Protein AF-A0A453GSW5-F1 (afdb_monomer)

pLDDT: mean 70.45, std 17.15, range [39.19, 93.19]

Sequence (93 aa):
QSQLLRLPAPAMSWWWAGAVSAARRRQDDSAAAAKPAFQSVALVVGSTGIVGTSLLDILPRNDTPGGPWKVYAVSRRAPLPWTPPPTPAVTHL

Radius of gyration: 20.3 Å; Cα contacts (8 Å, |Δi|>4): 94; chains: 1; bounding box: 42×65×43 Å

Solvent-accessible surface area (backbone atoms only — not comparable to full-atom values): 6212 Å²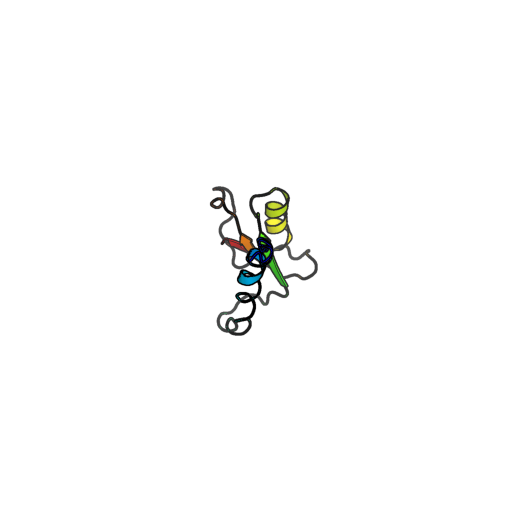 total; per-residue (Å²): 141,84,81,84,84,75,77,84,83,67,86,77,56,60,77,58,65,69,65,68,76,70,77,80,73,84,90,82,86,77,90,83,63,101,62,81,84,54,70,33,76,47,78,37,77,44,29,82,38,80,66,28,43,52,48,66,63,46,48,67,33,83,86,33,88,68,46,47,32,35,37,38,34,31,47,98,59,78,83,58,96,82,60,77,79,78,47,101,43,37,46,80,100

Organism: Aegilops tauschii subsp. strangulata (NCBI:txid200361)

Secondary structure (DSSP, 8-state):
----------TTSHHHHTTSSSSSS-SSS--SS-----SEEEEEETTTSHHHHHHHHHTTSTTSTTPSEEEEEE-SSPPPTTSPPPPTTEEE-

Mean predicted aligned error: 15.96 Å

Structure (mmCIF, N/CA/C/O backbone):
data_AF-A0A453GSW5-F1
#
_entry.id   AF-A0A453GSW5-F1
#
loop_
_atom_site.group_PDB
_atom_site.id
_atom_site.type_symbol
_atom_site.label_atom_id
_atom_site.label_alt_id
_atom_site.label_comp_id
_atom_site.label_asym_id
_atom_site.label_entity_id
_atom_site.label_seq_id
_atom_site.pdbx_PDB_ins_code
_atom_site.Cartn_x
_atom_site.Cartn_y
_atom_site.Cartn_z
_atom_site.occupancy
_atom_site.B_iso_or_equiv
_atom_site.auth_seq_id
_atom_site.auth_comp_id
_atom_site.auth_asym_id
_atom_site.auth_atom_id
_atom_site.pdbx_PDB_model_num
ATOM 1 N N . GLN A 1 1 ? 27.874 -52.105 -18.011 1.00 49.31 1 GLN A N 1
ATOM 2 C CA . GLN A 1 1 ? 28.019 -50.641 -17.871 1.00 49.31 1 GLN A CA 1
ATOM 3 C C . GLN A 1 1 ? 26.936 -49.987 -18.710 1.00 49.31 1 GLN A C 1
ATOM 5 O O . GLN A 1 1 ? 26.916 -50.267 -19.899 1.00 49.31 1 GLN A O 1
ATOM 10 N N . SER A 1 2 ? 26.017 -49.236 -18.091 1.00 39.19 2 SER A N 1
ATOM 11 C CA . SER A 1 2 ? 25.211 -48.135 -18.670 1.00 39.19 2 SER A CA 1
ATOM 12 C C . SER A 1 2 ? 24.003 -47.888 -17.762 1.00 39.19 2 SER A C 1
ATOM 14 O O . SER A 1 2 ? 22.918 -48.418 -17.982 1.00 39.19 2 SER A O 1
ATOM 16 N N . GLN A 1 3 ? 24.216 -47.133 -16.682 1.00 43.28 3 GLN A N 1
ATOM 17 C CA . GLN A 1 3 ? 23.123 -46.535 -15.921 1.00 43.28 3 GLN A CA 1
ATOM 18 C C . GLN A 1 3 ? 22.634 -45.297 -16.675 1.00 43.28 3 GLN A C 1
ATOM 20 O O . GLN A 1 3 ? 23.430 -44.451 -17.077 1.00 43.28 3 GLN A O 1
ATOM 25 N N . LEU A 1 4 ? 21.315 -45.220 -16.851 1.00 41.62 4 LEU A N 1
ATOM 26 C CA . LEU A 1 4 ? 20.591 -44.036 -17.289 1.00 41.62 4 LEU A CA 1
ATOM 27 C C . LEU A 1 4 ? 21.023 -42.806 -16.473 1.00 41.62 4 LEU A C 1
ATOM 29 O O . LEU A 1 4 ? 20.730 -42.714 -15.280 1.00 41.62 4 LEU A O 1
ATOM 33 N N . LEU A 1 5 ? 21.624 -41.820 -17.135 1.00 40.00 5 LEU A N 1
ATOM 34 C CA . LEU A 1 5 ? 21.735 -40.456 -16.622 1.00 40.00 5 LEU A CA 1
ATOM 35 C C . LEU A 1 5 ? 20.369 -39.770 -16.751 1.00 40.00 5 LEU A C 1
ATOM 37 O O . LEU A 1 5 ? 20.070 -39.070 -17.715 1.00 40.00 5 LEU A O 1
ATOM 41 N N . ARG A 1 6 ? 19.514 -40.012 -15.757 1.00 46.06 6 ARG A N 1
ATOM 42 C CA . ARG A 1 6 ? 18.305 -39.229 -15.494 1.00 46.06 6 ARG A CA 1
ATOM 43 C C . ARG A 1 6 ? 18.767 -37.899 -14.886 1.0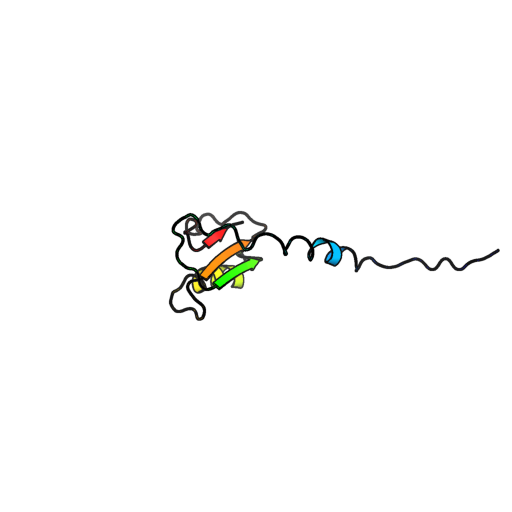0 46.06 6 ARG A C 1
ATOM 45 O O . ARG A 1 6 ? 19.097 -37.843 -13.706 1.00 46.06 6 ARG A O 1
ATOM 52 N N . LEU A 1 7 ? 18.867 -36.852 -15.705 1.00 44.38 7 LEU A N 1
ATOM 53 C CA . LEU A 1 7 ? 19.190 -35.501 -15.238 1.00 44.38 7 LEU A CA 1
ATOM 54 C C . LEU A 1 7 ? 18.118 -35.041 -14.229 1.00 44.38 7 LEU A C 1
ATOM 56 O O . LEU A 1 7 ? 16.930 -35.079 -14.563 1.00 44.38 7 LEU A O 1
ATOM 60 N N . PRO A 1 8 ? 18.484 -34.621 -13.004 1.00 50.91 8 PRO A N 1
ATOM 61 C CA . PRO A 1 8 ? 17.515 -34.109 -12.050 1.00 50.91 8 PRO A CA 1
ATOM 62 C C . PRO A 1 8 ? 17.125 -32.680 -12.441 1.00 50.91 8 PRO A C 1
ATOM 64 O O . PRO A 1 8 ? 17.903 -31.743 -12.284 1.00 50.91 8 PRO A O 1
ATOM 67 N N . ALA A 1 9 ? 15.896 -32.499 -12.917 1.00 61.97 9 ALA A N 1
ATOM 68 C CA . ALA A 1 9 ? 15.228 -31.206 -12.833 1.00 61.97 9 ALA A CA 1
ATOM 69 C C . ALA A 1 9 ? 14.744 -31.009 -11.387 1.00 61.97 9 ALA A C 1
ATOM 71 O O . ALA A 1 9 ? 13.919 -31.79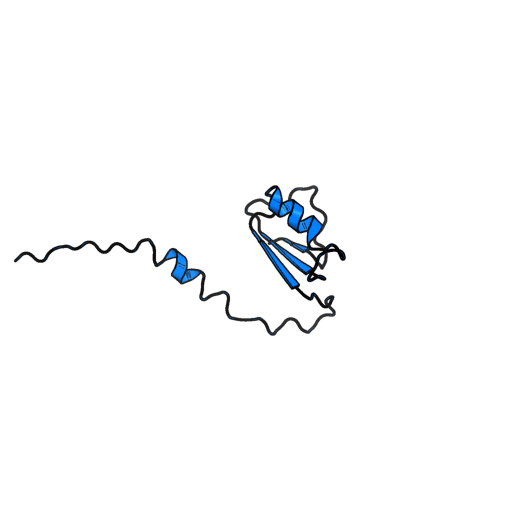5 -10.917 1.00 61.97 9 ALA A O 1
ATOM 72 N N . PRO A 1 10 ? 15.244 -29.987 -10.668 1.00 57.47 10 PRO A N 1
ATOM 73 C CA . PRO A 1 10 ? 14.322 -29.193 -9.862 1.00 57.47 10 PRO A CA 1
ATOM 74 C C . PRO A 1 10 ? 14.771 -27.723 -9.769 1.00 57.47 10 PRO A C 1
ATOM 76 O O . PRO A 1 10 ? 15.233 -27.263 -8.730 1.00 57.47 10 PRO A O 1
ATOM 79 N N . ALA A 1 11 ? 14.581 -26.939 -10.831 1.00 58.56 11 ALA A N 1
ATOM 80 C CA . ALA A 1 11 ? 14.729 -25.478 -10.743 1.00 58.56 11 ALA A CA 1
ATOM 81 C C . ALA A 1 11 ? 13.563 -24.804 -9.975 1.00 58.56 11 ALA A C 1
ATOM 83 O O . ALA A 1 11 ? 13.617 -23.615 -9.680 1.00 58.56 11 ALA A O 1
ATOM 84 N N . MET A 1 12 ? 12.512 -25.561 -9.624 1.00 59.16 12 MET A N 1
ATOM 85 C CA . MET A 1 12 ? 11.262 -25.041 -9.050 1.00 59.16 12 MET A CA 1
ATOM 86 C C . MET A 1 12 ? 11.066 -25.306 -7.547 1.00 59.16 12 MET A C 1
ATOM 88 O O . MET A 1 12 ? 10.051 -24.887 -7.002 1.00 59.16 12 MET A O 1
ATOM 92 N N . SER A 1 13 ? 11.981 -25.963 -6.832 1.00 61.28 13 SER A N 1
ATOM 93 C CA . SER A 1 13 ? 11.848 -26.122 -5.368 1.00 61.28 13 SER A CA 1
ATOM 94 C C . SER A 1 13 ? 12.645 -25.074 -4.586 1.00 61.28 13 SER A C 1
ATOM 96 O O . SER A 1 13 ? 12.252 -24.699 -3.484 1.00 61.28 13 SER A O 1
ATOM 98 N N . TRP A 1 14 ? 13.725 -24.538 -5.165 1.00 61.25 14 TRP A N 1
ATOM 99 C CA . TRP A 1 14 ? 14.641 -23.648 -4.446 1.00 61.25 14 TRP A CA 1
ATOM 100 C C . TRP A 1 14 ? 14.112 -22.212 -4.279 1.00 61.25 14 TRP A C 1
ATOM 102 O O . TRP A 1 14 ? 14.305 -21.610 -3.227 1.00 61.25 14 TRP A O 1
ATOM 112 N N . TRP A 1 15 ? 13.345 -21.694 -5.246 1.00 62.91 15 TRP A N 1
ATOM 113 C CA . TRP A 1 15 ? 12.691 -20.377 -5.140 1.00 62.91 15 TRP A CA 1
ATOM 114 C C . TRP A 1 15 ? 11.596 -20.286 -4.058 1.00 62.91 15 TRP A C 1
ATOM 116 O O . TRP A 1 15 ? 11.389 -19.208 -3.509 1.00 62.91 15 TRP A O 1
ATOM 126 N N . TRP A 1 16 ? 10.949 -21.398 -3.678 1.00 56.41 16 TRP A N 1
ATOM 127 C CA . TRP A 1 16 ? 9.995 -21.427 -2.554 1.00 56.41 16 TRP A CA 1
ATOM 128 C C . TRP A 1 16 ? 10.655 -21.782 -1.214 1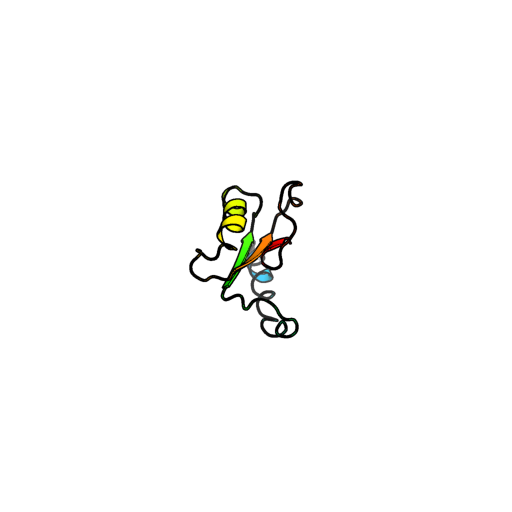.00 56.41 16 TRP A C 1
ATOM 130 O O . TRP A 1 16 ? 10.119 -21.445 -0.159 1.00 56.41 16 TRP A O 1
ATOM 140 N N . ALA A 1 17 ? 11.831 -22.420 -1.231 1.00 58.28 17 ALA A N 1
ATOM 141 C CA . ALA A 1 17 ? 12.507 -22.895 -0.022 1.00 58.28 17 ALA A CA 1
ATOM 142 C C . ALA A 1 17 ? 13.104 -21.768 0.849 1.00 58.28 17 ALA A C 1
ATOM 144 O O . ALA A 1 17 ? 13.281 -21.964 2.049 1.00 58.28 17 ALA A O 1
ATOM 145 N N . GLY A 1 18 ? 13.378 -20.587 0.278 1.00 59.19 18 GLY A N 1
ATOM 146 C CA . GLY A 1 18 ? 13.905 -19.427 1.016 1.00 59.19 18 GLY A CA 1
ATOM 147 C C . GLY A 1 18 ? 12.848 -18.457 1.562 1.00 59.19 18 GLY A C 1
ATOM 148 O O . GLY A 1 18 ? 13.136 -17.692 2.478 1.00 59.19 18 GLY A O 1
ATOM 149 N N . ALA A 1 19 ? 11.622 -18.478 1.029 1.00 57.19 19 ALA A N 1
ATOM 150 C CA . ALA A 1 19 ? 10.598 -17.482 1.365 1.00 57.19 19 ALA A CA 1
ATOM 151 C C . ALA A 1 19 ? 9.742 -17.861 2.590 1.00 57.19 19 ALA A C 1
ATOM 153 O O . ALA A 1 19 ? 9.183 -16.985 3.247 1.00 57.19 19 ALA A O 1
ATOM 154 N N . VAL A 1 20 ? 9.640 -19.154 2.926 1.00 57.22 20 VAL A N 1
ATOM 155 C CA . VAL A 1 20 ? 8.684 -19.645 3.940 1.00 57.22 20 VAL A CA 1
ATOM 156 C C . VAL A 1 20 ? 9.260 -19.659 5.367 1.00 57.22 20 VAL A C 1
ATOM 158 O O . VAL A 1 20 ? 8.510 -19.581 6.338 1.00 57.22 20 VAL A O 1
ATOM 161 N N . SER A 1 21 ? 10.582 -19.695 5.543 1.00 51.66 21 SER A N 1
ATOM 162 C CA . SER A 1 21 ? 11.221 -19.869 6.861 1.00 51.66 21 SER A CA 1
ATOM 163 C C . SER A 1 21 ? 11.680 -18.572 7.551 1.00 51.66 21 SER A C 1
ATOM 165 O O . SER A 1 21 ? 12.017 -18.617 8.733 1.00 51.66 21 SER A O 1
ATOM 167 N N . ALA A 1 22 ? 11.619 -17.411 6.885 1.00 49.94 22 ALA A N 1
ATOM 168 C CA . ALA A 1 22 ? 11.947 -16.111 7.493 1.00 49.94 22 ALA A CA 1
ATOM 169 C C . ALA A 1 22 ? 10.724 -15.358 8.060 1.00 49.94 22 ALA A C 1
ATOM 171 O O . ALA A 1 22 ? 10.877 -14.487 8.913 1.00 49.94 22 ALA A O 1
ATOM 172 N N . ALA A 1 23 ? 9.503 -15.714 7.645 1.00 48.88 23 ALA A N 1
ATOM 173 C CA . ALA A 1 23 ? 8.281 -15.001 8.029 1.00 48.88 23 ALA A CA 1
ATOM 174 C C . ALA A 1 23 ? 7.679 -15.434 9.386 1.00 48.88 23 ALA A C 1
ATOM 176 O O . ALA A 1 23 ? 6.672 -14.874 9.811 1.00 48.88 23 ALA A O 1
ATOM 177 N N . ARG A 1 24 ? 8.261 -16.428 10.084 1.00 53.62 24 ARG A N 1
ATOM 178 C CA . ARG A 1 24 ? 7.659 -17.045 11.290 1.00 53.62 24 ARG A CA 1
ATOM 179 C C . ARG A 1 24 ? 8.428 -16.818 12.596 1.00 53.62 24 ARG A C 1
ATOM 181 O O . ARG A 1 24 ? 8.461 -17.697 13.458 1.00 53.62 24 ARG A O 1
ATOM 188 N N . ARG A 1 25 ? 9.056 -15.659 12.788 1.00 53.53 25 ARG A N 1
ATOM 189 C CA . ARG A 1 25 ? 9.558 -15.253 14.112 1.00 53.53 25 ARG A CA 1
ATOM 190 C C . ARG A 1 25 ? 9.411 -13.740 14.273 1.00 53.53 25 ARG A C 1
ATOM 192 O O . ARG A 1 25 ? 9.882 -13.001 13.422 1.00 53.53 25 ARG A O 1
ATOM 199 N N . ARG A 1 26 ? 8.878 -13.333 15.433 1.00 52.50 26 ARG A N 1
ATOM 200 C CA . ARG A 1 26 ? 8.737 -11.961 15.973 1.00 52.50 26 ARG A CA 1
ATOM 201 C C . ARG A 1 26 ? 7.402 -11.268 15.674 1.00 52.50 26 ARG A C 1
ATOM 203 O O . ARG A 1 26 ? 7.362 -10.216 15.052 1.00 52.50 26 ARG A O 1
ATOM 210 N N . GLN A 1 27 ? 6.323 -11.842 16.204 1.00 48.53 27 GLN A N 1
ATOM 211 C CA . GLN A 1 27 ? 5.038 -11.148 16.352 1.00 48.53 27 GLN A CA 1
ATOM 212 C C . GLN A 1 27 ? 4.838 -10.522 17.753 1.00 48.53 27 GLN A C 1
ATOM 214 O O . GLN A 1 27 ? 3.882 -9.781 17.926 1.00 48.53 27 GLN A O 1
ATOM 219 N N . ASP A 1 28 ? 5.762 -10.714 18.710 1.00 44.47 28 ASP A N 1
ATOM 220 C CA . ASP A 1 28 ? 5.502 -10.421 20.138 1.00 44.47 28 ASP A CA 1
ATOM 221 C C . ASP A 1 28 ? 6.317 -9.287 20.805 1.00 44.47 28 ASP A C 1
ATOM 223 O O . ASP A 1 28 ? 6.196 -9.107 22.007 1.00 44.47 28 ASP A O 1
ATOM 227 N N . ASP A 1 29 ? 7.101 -8.467 20.089 1.00 47.81 29 ASP A N 1
ATOM 228 C CA . ASP A 1 29 ? 7.968 -7.442 20.734 1.00 47.81 29 ASP A CA 1
ATOM 229 C C . ASP A 1 29 ? 7.718 -5.989 20.269 1.00 47.81 29 ASP A C 1
ATOM 231 O O . ASP A 1 29 ? 8.636 -5.186 20.108 1.00 47.81 29 ASP A O 1
ATOM 235 N N . SER A 1 30 ? 6.465 -5.590 20.029 1.00 44.16 30 SER A N 1
ATOM 236 C CA . SER A 1 30 ? 6.147 -4.178 19.716 1.00 44.16 30 SER A CA 1
ATOM 237 C C . SER A 1 30 ? 5.086 -3.541 20.614 1.00 44.16 30 SER A C 1
ATOM 239 O O . SER A 1 30 ? 4.419 -2.596 20.197 1.00 44.16 30 SER A O 1
ATOM 241 N N . ALA A 1 31 ? 4.994 -4.007 21.862 1.00 45.00 31 ALA A N 1
ATOM 242 C CA . ALA A 1 31 ? 4.096 -3.500 22.903 1.00 45.00 31 ALA A CA 1
ATOM 243 C C . ALA A 1 31 ? 4.721 -2.431 23.836 1.00 45.00 31 ALA A C 1
ATOM 245 O O . ALA A 1 31 ? 4.281 -2.284 24.970 1.00 45.00 31 ALA A O 1
ATOM 246 N N . ALA A 1 32 ? 5.740 -1.673 23.404 1.00 40.47 32 ALA A N 1
ATOM 247 C CA . ALA A 1 32 ? 6.420 -0.699 24.278 1.00 40.47 32 ALA A CA 1
ATOM 248 C C . ALA A 1 32 ? 6.791 0.629 23.590 1.0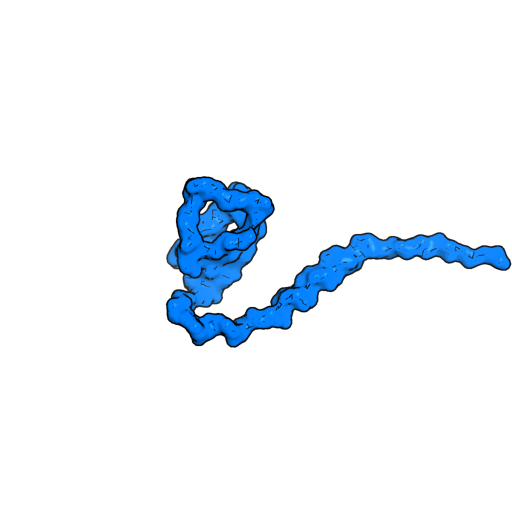0 40.47 32 ALA A C 1
ATOM 250 O O . ALA A 1 32 ? 7.922 1.093 23.643 1.00 40.47 32 ALA A O 1
ATOM 251 N N . ALA A 1 33 ? 5.829 1.240 22.911 1.00 43.53 33 ALA A N 1
ATOM 252 C CA . ALA A 1 33 ? 5.754 2.684 22.683 1.00 43.53 33 ALA A CA 1
ATOM 253 C C . ALA A 1 33 ? 4.321 2.936 22.226 1.00 43.53 33 ALA A C 1
ATOM 255 O O . ALA A 1 33 ? 3.847 2.159 21.402 1.00 43.53 33 ALA A O 1
ATOM 256 N N . ALA A 1 34 ? 3.636 3.939 22.777 1.00 49.78 34 ALA A N 1
ATOM 257 C CA . ALA A 1 34 ? 2.232 4.274 22.525 1.00 49.78 34 ALA A CA 1
ATOM 258 C C . ALA A 1 34 ? 1.905 4.415 21.021 1.00 49.78 34 ALA A C 1
ATOM 260 O O . ALA A 1 34 ? 1.845 5.510 20.468 1.00 49.78 34 ALA A O 1
ATOM 261 N N . LYS A 1 35 ? 1.742 3.282 20.339 1.00 55.06 35 LYS A N 1
ATOM 262 C CA . LYS A 1 35 ? 1.352 3.180 18.940 1.00 55.06 35 LYS A CA 1
ATOM 263 C C . LYS A 1 35 ? -0.173 3.207 18.913 1.00 55.06 35 LYS A C 1
ATOM 265 O O . LYS A 1 35 ? -0.785 2.576 19.777 1.00 55.06 35 LYS A O 1
ATOM 270 N N . PRO A 1 36 ? -0.792 3.893 17.939 1.00 59.72 36 PRO A N 1
ATOM 271 C CA . PRO A 1 36 ? -2.213 3.711 17.677 1.00 59.72 36 PRO A CA 1
ATOM 272 C C . PRO A 1 36 ? -2.491 2.207 17.608 1.00 59.72 36 PRO A C 1
ATOM 274 O O . PRO A 1 36 ? -1.713 1.474 16.991 1.00 59.72 36 PRO A O 1
ATOM 277 N N . ALA A 1 37 ? -3.533 1.732 18.288 1.00 72.12 37 ALA A N 1
ATOM 278 C CA . ALA A 1 37 ? -3.909 0.326 18.242 1.00 72.12 37 ALA A CA 1
ATOM 279 C C . ALA A 1 37 ? -4.414 0.009 16.827 1.00 72.12 37 ALA A C 1
ATOM 281 O O . ALA A 1 37 ? -5.593 0.170 16.535 1.00 72.12 37 ALA A O 1
ATOM 282 N N . PHE A 1 38 ? -3.502 -0.354 15.924 1.00 78.56 38 PHE A N 1
ATOM 283 C CA . PHE A 1 38 ? -3.832 -0.767 14.565 1.00 78.56 38 PHE A CA 1
ATOM 284 C C . PHE A 1 38 ? -4.528 -2.126 14.618 1.00 78.56 38 PHE A C 1
ATOM 286 O O . PHE A 1 38 ? -3.984 -3.075 15.183 1.00 78.56 38 PHE A O 1
ATOM 293 N N . GLN A 1 39 ? -5.721 -2.217 14.037 1.00 85.88 39 GLN A N 1
ATOM 294 C CA . GLN A 1 39 ? -6.487 -3.460 13.984 1.00 85.88 39 GLN A CA 1
ATOM 295 C C . GLN A 1 39 ? -5.970 -4.385 12.880 1.00 85.88 39 GLN A C 1
ATOM 297 O O . GLN A 1 39 ? -6.004 -5.605 13.029 1.00 85.88 39 GLN A O 1
ATOM 302 N N . SER A 1 40 ? -5.437 -3.802 11.805 1.00 85.06 40 SER A N 1
ATOM 303 C CA . SER A 1 40 ? -4.955 -4.546 10.646 1.00 85.06 40 SER A CA 1
ATOM 304 C C . SER A 1 40 ? -3.627 -4.001 10.127 1.00 85.06 40 SER A C 1
ATOM 306 O O . SER A 1 40 ? -3.291 -2.829 10.307 1.00 85.06 40 SER A O 1
ATOM 308 N N . VAL A 1 41 ? -2.850 -4.865 9.470 1.00 89.75 41 VAL A N 1
ATOM 309 C CA . VAL A 1 41 ? -1.556 -4.517 8.871 1.00 89.75 41 VAL A CA 1
ATOM 310 C C . VAL A 1 41 ? -1.538 -4.966 7.415 1.00 89.75 41 VAL A C 1
ATOM 312 O O . VAL A 1 41 ? -1.856 -6.115 7.118 1.00 89.75 41 VAL A O 1
ATOM 315 N N . ALA A 1 42 ? -1.140 -4.072 6.514 1.00 91.06 42 ALA A N 1
ATOM 316 C CA . ALA A 1 42 ? -1.044 -4.327 5.084 1.00 91.06 42 ALA A CA 1
ATOM 317 C C . ALA A 1 42 ? 0.399 -4.160 4.595 1.00 91.06 42 ALA A C 1
ATOM 319 O O . ALA A 1 42 ? 1.065 -3.177 4.915 1.00 91.06 42 ALA A O 1
ATOM 320 N N . LEU A 1 43 ? 0.863 -5.107 3.781 1.00 93.12 43 LEU A N 1
ATOM 321 C CA . LEU A 1 43 ? 2.120 -5.017 3.040 1.00 93.12 43 LEU A CA 1
ATOM 322 C C . LEU A 1 43 ? 1.796 -4.809 1.559 1.00 93.12 43 LEU A C 1
ATOM 324 O O . LEU A 1 43 ? 1.265 -5.705 0.906 1.00 93.12 43 LEU A O 1
ATOM 328 N N . VAL A 1 44 ? 2.118 -3.634 1.029 1.00 91.62 44 VAL A N 1
ATOM 329 C CA . VAL A 1 44 ? 1.867 -3.258 -0.365 1.00 91.62 44 VAL A CA 1
ATOM 330 C C . VAL A 1 44 ? 3.157 -3.410 -1.162 1.00 91.62 44 VAL A C 1
ATOM 332 O O . VAL A 1 44 ? 4.063 -2.586 -1.057 1.00 91.62 44 VAL A O 1
ATOM 335 N N . VAL A 1 45 ? 3.238 -4.462 -1.978 1.00 91.88 45 VAL A N 1
ATOM 336 C CA . VAL A 1 45 ? 4.358 -4.692 -2.903 1.00 91.88 45 VAL A CA 1
ATOM 337 C C . VAL A 1 45 ? 4.046 -4.038 -4.245 1.00 91.88 45 VAL A C 1
ATOM 339 O O . VAL A 1 45 ? 3.016 -4.318 -4.851 1.00 91.88 45 VAL A O 1
ATOM 342 N N . GLY A 1 46 ? 4.941 -3.174 -4.722 1.00 90.06 46 GLY A N 1
ATOM 343 C CA . GLY A 1 46 ? 4.682 -2.357 -5.908 1.00 90.06 46 GLY A CA 1
ATOM 344 C C . GLY A 1 46 ? 3.892 -1.096 -5.570 1.00 90.06 46 GLY A C 1
ATOM 345 O O . GLY A 1 46 ? 3.005 -0.705 -6.324 1.00 90.06 46 GLY A O 1
ATOM 346 N N . SER A 1 47 ? 4.230 -0.444 -4.453 1.00 89.38 47 SER A N 1
ATOM 347 C CA . SER A 1 47 ? 3.577 0.785 -3.977 1.00 89.38 47 SER A CA 1
ATOM 348 C C . SER A 1 47 ? 3.640 1.968 -4.950 1.00 89.38 47 SER A C 1
ATOM 350 O O . SER A 1 47 ? 2.884 2.916 -4.803 1.00 89.38 47 SER A O 1
ATOM 352 N N . THR A 1 48 ? 4.518 1.906 -5.954 1.00 87.50 48 THR A N 1
ATOM 353 C CA . THR A 1 48 ? 4.644 2.899 -7.033 1.00 87.50 48 THR A CA 1
ATOM 354 C C . THR A 1 48 ? 3.805 2.579 -8.274 1.00 87.50 48 THR A C 1
ATOM 356 O O . THR A 1 48 ? 3.770 3.376 -9.210 1.00 87.50 48 THR A O 1
ATOM 359 N N . GLY A 1 49 ? 3.158 1.411 -8.328 1.00 88.00 49 GLY A N 1
ATOM 360 C CA . GLY A 1 49 ? 2.228 1.054 -9.398 1.00 88.00 49 GLY A CA 1
ATOM 361 C C . GLY A 1 49 ? 0.859 1.701 -9.192 1.00 88.00 49 GLY A C 1
ATOM 362 O O . GLY A 1 49 ? 0.516 2.080 -8.079 1.00 88.00 49 GLY A O 1
ATOM 363 N N . ILE A 1 50 ? 0.040 1.765 -10.246 1.00 90.38 50 ILE A N 1
ATOM 364 C CA . ILE A 1 50 ? -1.260 2.458 -10.206 1.00 90.38 50 ILE A CA 1
ATOM 365 C C . ILE A 1 50 ? -2.161 1.989 -9.052 1.00 90.38 50 ILE A C 1
ATOM 367 O O . ILE A 1 50 ? -2.722 2.809 -8.337 1.00 90.38 50 ILE A O 1
ATOM 371 N N . VAL A 1 51 ? -2.227 0.676 -8.814 1.00 93.19 51 VAL A N 1
ATOM 372 C CA . VAL A 1 51 ? -3.006 0.100 -7.707 1.00 93.19 51 VAL A CA 1
ATOM 373 C C . VAL A 1 51 ? -2.300 0.298 -6.366 1.00 93.19 51 VAL A C 1
ATOM 375 O O . VAL A 1 51 ? -2.947 0.600 -5.369 1.00 93.19 51 VAL A O 1
ATOM 378 N N . GLY A 1 52 ? -0.974 0.141 -6.334 1.00 90.62 52 GLY A N 1
ATOM 379 C CA . GLY A 1 52 ? -0.180 0.270 -5.113 1.00 90.62 52 GLY A CA 1
ATOM 380 C C . GLY A 1 52 ? -0.288 1.662 -4.502 1.00 90.62 52 GLY A C 1
ATOM 381 O O . GLY A 1 52 ? -0.516 1.771 -3.301 1.00 90.62 52 GLY A O 1
ATOM 382 N N . THR A 1 53 ? -0.224 2.704 -5.332 1.00 89.25 53 THR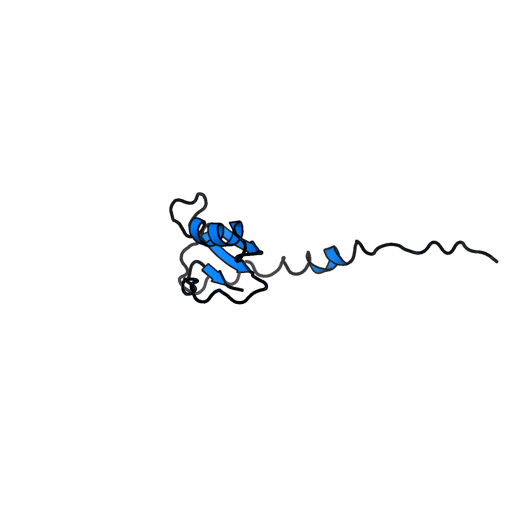 A N 1
ATOM 383 C CA . THR A 1 53 ? -0.403 4.093 -4.900 1.00 89.25 53 THR A CA 1
ATOM 384 C C . THR A 1 53 ? -1.804 4.306 -4.327 1.00 89.25 53 THR A C 1
ATOM 386 O O . THR A 1 53 ? -1.938 4.823 -3.223 1.00 89.25 53 THR A O 1
ATOM 389 N N . SER A 1 54 ? -2.850 3.816 -5.004 1.00 91.31 54 SER A N 1
ATOM 390 C CA . SER A 1 54 ? -4.226 3.922 -4.499 1.00 91.31 54 SER A CA 1
ATOM 391 C C . SER A 1 54 ? -4.440 3.186 -3.174 1.00 91.31 54 SER A C 1
ATOM 393 O O . SER A 1 54 ? -5.205 3.648 -2.333 1.00 91.31 54 SER A O 1
ATOM 395 N N . LEU A 1 55 ? -3.761 2.057 -2.949 1.00 90.81 55 LEU A N 1
ATOM 396 C CA . LEU A 1 55 ? -3.829 1.346 -1.670 1.00 90.81 55 LEU A CA 1
ATOM 397 C C . LEU A 1 55 ? -3.195 2.148 -0.531 1.00 90.81 55 LEU A C 1
ATOM 399 O O . LEU A 1 55 ? -3.723 2.121 0.580 1.00 90.81 55 LEU A O 1
ATOM 403 N N . LEU A 1 56 ? -2.104 2.873 -0.793 1.00 87.81 56 LEU A N 1
ATOM 404 C CA . LEU A 1 56 ? -1.504 3.756 0.209 1.00 87.81 56 LEU A CA 1
ATOM 405 C C . LEU A 1 56 ? -2.430 4.909 0.603 1.00 87.81 56 LEU A C 1
ATOM 407 O O . LEU A 1 56 ? -2.376 5.337 1.750 1.00 87.81 56 LEU A O 1
ATOM 411 N N . ASP A 1 57 ? -3.288 5.366 -0.308 1.00 87.75 57 ASP A N 1
ATOM 412 C CA . ASP A 1 57 ? -4.259 6.426 -0.025 1.00 87.75 57 ASP A CA 1
ATOM 413 C C . ASP A 1 57 ? -5.508 5.898 0.695 1.00 87.75 57 ASP A C 1
ATOM 415 O O . ASP A 1 57 ? -6.068 6.566 1.566 1.00 87.75 57 ASP A O 1
ATOM 419 N N . ILE A 1 58 ? -5.966 4.695 0.336 1.00 90.62 58 ILE A N 1
ATOM 420 C CA . ILE A 1 58 ? -7.210 4.129 0.864 1.00 90.62 58 ILE A CA 1
ATOM 421 C C . ILE A 1 58 ? -6.992 3.532 2.256 1.00 90.62 58 ILE A C 1
ATOM 423 O O . ILE A 1 58 ? -7.733 3.874 3.169 1.00 90.62 58 ILE A O 1
ATOM 427 N N . LEU A 1 59 ? -5.983 2.676 2.456 1.00 88.06 59 LEU A N 1
ATOM 428 C CA . LEU A 1 59 ? -5.810 1.904 3.699 1.00 88.06 59 LEU A CA 1
ATOM 429 C C . LEU A 1 59 ? -5.708 2.758 4.981 1.00 88.06 59 LEU A C 1
ATOM 431 O O . LEU A 1 59 ? -6.289 2.369 5.990 1.00 88.06 59 LEU A O 1
ATOM 435 N N . PRO A 1 60 ? -5.038 3.925 4.999 1.00 84.69 60 PRO A N 1
ATOM 436 C CA . PRO A 1 60 ? -4.989 4.773 6.192 1.00 84.69 60 PRO A CA 1
ATOM 437 C C . PRO A 1 60 ? -6.302 5.507 6.500 1.00 84.69 60 PRO A C 1
ATOM 439 O O . PRO A 1 60 ? -6.402 6.169 7.532 1.00 84.69 60 PRO A O 1
ATOM 442 N N . ARG A 1 61 ? -7.300 5.444 5.613 1.00 84.81 61 ARG A N 1
ATOM 443 C CA . ARG A 1 61 ? -8.573 6.148 5.773 1.00 84.81 61 ARG A CA 1
ATOM 444 C C . ARG A 1 61 ? -9.458 5.428 6.789 1.00 84.81 61 ARG A C 1
ATOM 446 O O . ARG A 1 61 ? -9.641 4.216 6.711 1.00 84.81 61 ARG A O 1
ATOM 453 N N . ASN A 1 62 ? -10.084 6.188 7.687 1.00 80.62 62 ASN A N 1
ATOM 454 C CA . ASN A 1 62 ? -10.991 5.651 8.713 1.00 80.62 62 ASN A CA 1
ATOM 455 C C . ASN A 1 62 ? -12.224 4.937 8.132 1.00 80.62 62 ASN A C 1
ATOM 457 O O . ASN A 1 62 ? -12.806 4.088 8.797 1.00 80.62 62 ASN A O 1
ATOM 461 N N . ASP A 1 63 ? -12.594 5.257 6.891 1.00 84.00 63 ASP A N 1
ATOM 462 C CA . ASP A 1 63 ? -13.727 4.646 6.188 1.00 84.00 63 ASP A CA 1
ATOM 463 C C . ASP A 1 63 ? -13.402 3.245 5.639 1.00 84.00 63 ASP A C 1
ATOM 465 O O . ASP A 1 63 ? -14.268 2.587 5.061 1.00 84.00 63 ASP A O 1
ATOM 469 N N . THR A 1 64 ? -12.151 2.783 5.766 1.00 86.31 64 THR A N 1
ATOM 470 C CA . THR A 1 64 ? -11.783 1.447 5.299 1.00 86.31 64 THR A CA 1
ATOM 471 C C . THR A 1 64 ? -12.188 0.366 6.292 1.00 86.31 64 THR A C 1
ATOM 473 O O . THR A 1 64 ? -11.822 0.424 7.471 1.00 86.31 64 THR A O 1
ATOM 476 N N . PRO A 1 65 ? -12.904 -0.675 5.831 1.00 84.38 65 PRO A N 1
ATOM 477 C CA . PRO A 1 65 ? -13.244 -1.793 6.691 1.00 84.38 65 PRO A CA 1
ATOM 478 C C . PRO A 1 65 ? -11.965 -2.491 7.165 1.00 84.38 65 PRO A C 1
ATOM 480 O O . PRO A 1 65 ? -11.011 -2.653 6.404 1.00 84.38 65 PRO A O 1
ATOM 483 N N . GLY A 1 66 ? -11.941 -2.886 8.438 1.00 80.94 66 GLY A N 1
ATOM 484 C CA . GLY A 1 66 ? -10.764 -3.480 9.083 1.00 80.94 66 GLY A CA 1
ATOM 485 C C . GLY A 1 66 ? -9.751 -2.467 9.631 1.00 80.94 66 GLY A C 1
ATOM 486 O O . GLY A 1 66 ? -8.703 -2.886 10.124 1.00 80.94 66 GLY A O 1
ATOM 487 N N . GLY A 1 67 ? -10.039 -1.162 9.547 1.00 77.06 67 GLY A N 1
ATOM 488 C CA . GLY A 1 67 ? -9.193 -0.097 10.083 1.00 77.06 67 GLY A CA 1
ATOM 489 C C . GLY A 1 67 ? -9.313 0.088 11.603 1.00 77.06 67 GLY A C 1
ATOM 490 O O . GLY A 1 67 ? -10.335 -0.273 12.184 1.00 77.06 67 GLY A O 1
ATOM 491 N N . PRO A 1 68 ? -8.294 0.681 12.258 1.00 86.75 68 PRO A N 1
ATOM 492 C CA . PRO A 1 68 ? -7.166 1.414 11.663 1.00 86.75 68 PRO A CA 1
ATOM 493 C C . PRO A 1 68 ? -6.038 0.513 11.124 1.00 86.75 68 PRO A C 1
ATOM 495 O O . PRO A 1 68 ? -5.604 -0.425 11.798 1.00 86.75 68 PRO A O 1
ATOM 498 N N . TRP A 1 69 ? -5.542 0.818 9.916 1.00 87.88 69 TRP A N 1
ATOM 499 C CA . TRP A 1 69 ? -4.509 0.038 9.223 1.00 87.88 69 TRP A CA 1
ATOM 500 C C . TRP A 1 69 ? -3.099 0.592 9.430 1.00 87.88 69 TRP A C 1
ATOM 502 O O . TRP A 1 69 ? -2.869 1.798 9.350 1.00 87.88 69 TRP A O 1
ATOM 512 N N . LYS A 1 70 ? -2.131 -0.312 9.598 1.00 89.38 70 LYS A N 1
ATOM 513 C CA . LYS A 1 70 ? -0.703 -0.021 9.449 1.00 89.38 70 LYS A CA 1
ATOM 514 C C . LYS A 1 70 ? -0.218 -0.505 8.090 1.00 89.38 70 LYS A C 1
ATOM 516 O O . LYS A 1 70 ? -0.359 -1.683 7.775 1.00 89.38 70 LYS A O 1
ATOM 521 N N . VAL A 1 71 ? 0.386 0.368 7.300 1.00 90.88 71 VAL A N 1
ATOM 522 C CA . VAL A 1 71 ? 0.768 0.073 5.918 1.00 90.88 71 VAL A CA 1
ATOM 523 C C . VAL A 1 71 ? 2.284 0.066 5.776 1.00 90.88 71 VAL A C 1
ATOM 525 O O . VAL A 1 71 ? 2.961 1.019 6.155 1.00 90.88 71 VAL A O 1
ATOM 528 N N . TYR A 1 72 ? 2.815 -1.005 5.200 1.00 90.12 72 TYR A N 1
ATOM 529 C CA . TYR A 1 72 ? 4.204 -1.126 4.783 1.00 90.12 72 TYR A CA 1
ATOM 530 C C . TYR A 1 72 ? 4.266 -1.104 3.261 1.00 90.12 72 TYR A C 1
ATOM 532 O O . TYR A 1 72 ? 3.709 -1.977 2.600 1.00 90.12 72 TYR A O 1
ATOM 540 N N . ALA A 1 73 ? 4.918 -0.100 2.699 1.00 89.94 73 ALA A N 1
ATOM 541 C CA . ALA A 1 73 ? 4.987 0.133 1.268 1.00 89.94 73 ALA A CA 1
ATOM 542 C C . ALA A 1 73 ? 6.354 -0.301 0.741 1.00 89.94 73 ALA A C 1
ATOM 544 O O . ALA A 1 73 ? 7.351 0.303 1.111 1.00 89.94 73 ALA A O 1
ATOM 545 N N . VAL A 1 74 ? 6.399 -1.297 -0.146 1.00 90.12 74 VAL A N 1
ATOM 546 C CA . VAL A 1 74 ? 7.639 -1.792 -0.760 1.00 90.12 74 VAL A CA 1
ATOM 547 C C . VAL A 1 74 ? 7.686 -1.423 -2.236 1.00 90.12 74 VAL A C 1
ATOM 549 O O . VAL A 1 74 ? 6.769 -1.733 -3.007 1.00 90.12 74 VAL A O 1
ATOM 552 N N . SER A 1 75 ? 8.789 -0.807 -2.657 1.00 86.62 75 SER A N 1
ATOM 553 C CA . SER A 1 75 ? 9.049 -0.481 -4.060 1.00 86.62 75 SER A CA 1
ATOM 554 C C . SER A 1 75 ? 10.525 -0.645 -4.406 1.00 86.62 75 SER A C 1
ATOM 556 O O . SER A 1 75 ? 11.416 -0.339 -3.629 1.00 86.62 75 SER A O 1
ATOM 558 N N . ARG A 1 76 ? 10.789 -1.090 -5.638 1.00 85.88 76 ARG A N 1
ATOM 559 C CA . ARG A 1 76 ? 12.146 -1.164 -6.205 1.00 85.88 76 ARG A CA 1
ATOM 560 C C . ARG A 1 76 ? 12.738 0.217 -6.504 1.00 85.88 76 ARG A C 1
ATOM 562 O O . ARG A 1 76 ? 13.951 0.343 -6.623 1.00 85.88 76 ARG A O 1
ATOM 569 N N . ARG A 1 77 ? 11.882 1.221 -6.716 1.00 76.81 77 ARG A N 1
ATOM 570 C CA . ARG A 1 77 ? 12.269 2.618 -6.958 1.00 76.81 77 ARG A CA 1
ATOM 571 C C . ARG A 1 77 ? 12.138 3.412 -5.670 1.00 76.81 77 ARG A C 1
ATOM 573 O O . ARG A 1 77 ? 11.178 3.186 -4.930 1.00 76.81 77 ARG A O 1
ATOM 580 N N . ALA A 1 78 ? 13.057 4.357 -5.476 1.00 73.25 78 ALA A N 1
ATOM 581 C CA . ALA A 1 78 ? 12.975 5.336 -4.402 1.00 73.25 78 ALA A CA 1
ATOM 582 C C . ALA A 1 78 ? 11.599 6.034 -4.405 1.00 73.25 78 ALA A C 1
ATOM 584 O O . ALA A 1 78 ? 11.005 6.191 -5.482 1.00 73.25 78 ALA A O 1
ATOM 585 N N . PRO A 1 79 ? 11.092 6.441 -3.227 1.00 70.88 79 PRO A N 1
ATOM 586 C CA . PRO A 1 79 ? 9.862 7.215 -3.126 1.00 70.88 79 PRO A CA 1
ATOM 587 C C . PRO A 1 79 ? 9.912 8.436 -4.045 1.00 70.88 79 PRO A C 1
ATOM 589 O O . PRO A 1 79 ? 10.953 9.081 -4.194 1.00 70.88 79 PRO A O 1
ATOM 592 N N . LEU A 1 80 ? 8.793 8.727 -4.702 1.00 69.06 80 LEU A N 1
ATOM 593 C CA . LEU A 1 80 ? 8.707 9.874 -5.597 1.00 69.06 80 LEU A CA 1
ATOM 594 C C . LEU A 1 80 ? 8.775 11.175 -4.773 1.00 69.06 80 LEU A C 1
ATOM 596 O O . LEU A 1 80 ? 8.282 11.212 -3.653 1.00 69.06 80 LEU A O 1
ATOM 600 N N . PRO A 1 81 ? 9.331 12.275 -5.301 1.00 67.88 81 PRO A N 1
ATOM 601 C CA . PRO A 1 81 ? 9.533 13.511 -4.532 1.00 67.88 81 PRO A CA 1
ATOM 602 C C . PRO A 1 81 ? 8.238 14.179 -4.038 1.00 6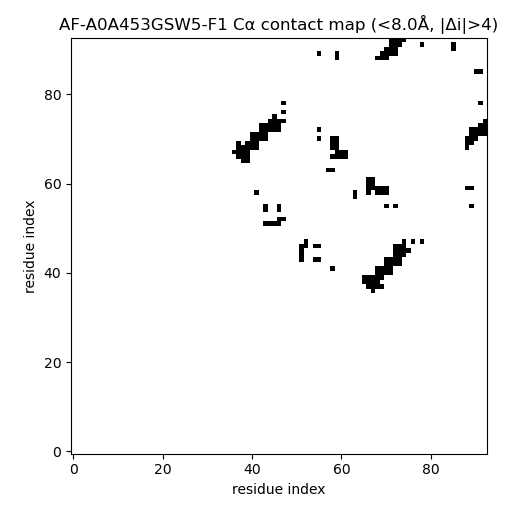7.88 81 PRO A C 1
ATOM 604 O O . PRO A 1 81 ? 8.290 15.055 -3.183 1.00 67.88 81 PRO A O 1
ATOM 607 N N . TRP A 1 82 ? 7.082 13.776 -4.570 1.00 65.00 82 TRP A N 1
ATOM 608 C CA . TRP A 1 82 ? 5.764 14.267 -4.172 1.00 65.00 82 TRP A CA 1
ATOM 609 C C . TRP A 1 82 ? 5.020 13.323 -3.218 1.00 65.00 82 TRP A C 1
ATOM 611 O O . TRP A 1 82 ? 3.919 13.669 -2.789 1.00 65.00 82 TRP A O 1
ATOM 621 N N . THR A 1 83 ? 5.566 12.142 -2.880 1.00 66.12 83 THR A N 1
ATOM 622 C CA . THR A 1 83 ? 4.909 11.290 -1.878 1.00 66.12 83 THR A CA 1
ATOM 623 C C . THR A 1 83 ? 4.925 11.988 -0.520 1.00 66.12 83 THR A C 1
ATOM 625 O O . THR A 1 83 ? 5.967 12.529 -0.136 1.00 66.12 83 THR A O 1
ATOM 628 N N . PRO A 1 84 ? 3.795 11.989 0.208 1.00 65.56 84 PRO A N 1
ATOM 629 C CA . PRO A 1 84 ? 3.724 12.612 1.519 1.00 65.56 84 PRO A CA 1
ATOM 630 C C . PRO A 1 84 ? 4.761 11.990 2.468 1.00 65.56 84 PRO A C 1
ATOM 632 O O . PRO A 1 84 ? 5.111 10.815 2.316 1.00 65.56 84 PRO A O 1
ATOM 635 N N . PRO A 1 85 ? 5.273 12.763 3.442 1.00 66.19 85 PRO A N 1
ATOM 636 C CA . PRO A 1 85 ? 6.246 12.256 4.399 1.00 66.19 85 PRO A CA 1
ATOM 637 C C . PRO A 1 85 ? 5.680 11.036 5.146 1.00 66.19 85 PRO A C 1
ATOM 639 O O . PRO A 1 85 ? 4.473 10.989 5.403 1.00 66.19 85 PRO A O 1
ATOM 642 N N . PRO A 1 86 ? 6.527 10.053 5.507 1.00 64.50 86 PRO A N 1
ATOM 643 C CA . PRO A 1 86 ? 6.083 8.846 6.192 1.00 64.50 86 PRO A CA 1
ATOM 644 C C . PRO A 1 86 ? 5.361 9.217 7.492 1.00 64.50 86 PRO A C 1
ATOM 646 O O . PRO A 1 86 ? 5.930 9.825 8.399 1.00 64.50 86 PRO A O 1
ATOM 649 N N . THR A 1 87 ? 4.078 8.876 7.556 1.00 69.38 87 THR A N 1
ATOM 650 C CA . THR A 1 87 ? 3.220 9.069 8.730 1.00 69.38 87 THR A CA 1
ATOM 651 C C . THR A 1 87 ? 3.318 7.838 9.636 1.00 69.38 87 THR A C 1
ATOM 653 O O . THR A 1 87 ? 3.719 6.768 9.173 1.00 69.38 87 THR A O 1
ATOM 656 N N . PRO A 1 88 ? 2.918 7.900 10.922 1.00 68.06 88 PRO A N 1
ATOM 657 C CA . PRO A 1 88 ? 2.936 6.715 11.790 1.00 68.06 88 PRO A CA 1
ATOM 658 C C . PRO A 1 88 ? 2.093 5.538 11.258 1.00 68.06 88 PRO A C 1
ATOM 660 O O . PRO A 1 88 ? 2.280 4.407 11.709 1.00 68.06 88 PRO A O 1
ATOM 663 N N 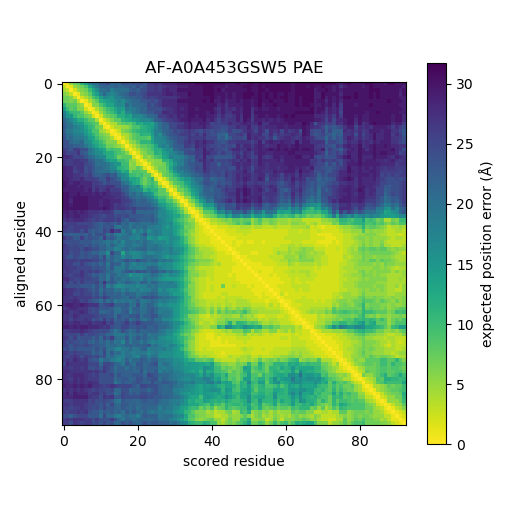. ALA A 1 89 ? 1.185 5.791 10.308 1.00 70.31 89 ALA A N 1
ATOM 664 C CA . ALA A 1 89 ? 0.358 4.784 9.653 1.00 70.31 89 ALA A CA 1
ATOM 665 C C . ALA A 1 89 ? 1.000 4.167 8.394 1.00 70.31 89 ALA A C 1
ATOM 667 O O . ALA A 1 89 ? 0.656 3.035 8.065 1.00 70.31 89 ALA A O 1
ATOM 668 N N . VAL A 1 90 ? 1.932 4.848 7.708 1.00 78.19 90 VAL A N 1
ATOM 669 C CA . VAL A 1 90 ? 2.533 4.378 6.442 1.00 78.19 90 VAL A CA 1
ATOM 670 C C . VAL A 1 90 ? 4.059 4.410 6.515 1.00 78.19 90 VAL A C 1
ATOM 672 O O . VAL A 1 90 ? 4.679 5.465 6.615 1.00 78.19 90 VAL A O 1
ATOM 675 N N . THR A 1 91 ? 4.681 3.237 6.430 1.00 83.06 91 THR A N 1
ATOM 676 C CA . THR A 1 91 ? 6.139 3.064 6.422 1.00 83.06 91 THR A CA 1
ATOM 677 C C . THR A 1 91 ? 6.601 2.593 5.046 1.00 83.06 91 THR A C 1
ATOM 679 O O . THR A 1 91 ? 6.177 1.534 4.592 1.00 83.06 91 THR A O 1
ATOM 682 N N . HIS A 1 92 ? 7.489 3.344 4.393 1.00 76.38 92 HIS A N 1
ATOM 683 C CA . HIS A 1 92 ? 8.119 2.936 3.133 1.00 76.38 92 HIS A CA 1
ATOM 684 C C . HIS A 1 92 ? 9.396 2.126 3.410 1.00 76.38 92 HIS A C 1
ATOM 686 O O . HIS A 1 92 ? 10.211 2.540 4.235 1.00 76.38 92 HIS A O 1
ATOM 692 N N . LEU A 1 93 ? 9.539 0.981 2.739 1.00 72.38 93 LEU A N 1
ATOM 693 C CA . LEU A 1 93 ? 10.654 0.029 2.816 1.00 72.38 93 LEU A CA 1
ATOM 694 C C . LEU A 1 93 ? 11.254 -0.187 1.420 1.00 72.38 93 LEU A C 1
ATOM 696 O O . LEU A 1 93 ? 12.495 -0.270 1.343 1.00 72.38 93 LEU A O 1
#

Nearest PDB structures (foldseek):
  5dbg-assembly2_B-3  TM=9.110E-01  e=1.8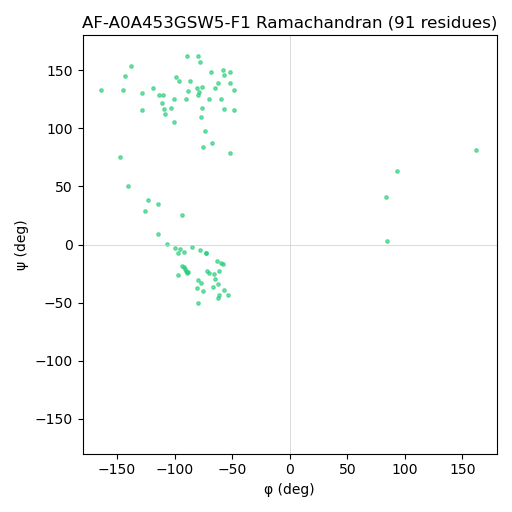18E-04  Catharanthus roseus
  5emh-assembly1_A-2  TM=8.148E-01  e=7.488E-05  Catharanthus roseus
  2v6g-assembly1_A  TM=8.938E-01  e=1.946E-04  Digitalis lanata
  5dbi-assembly2_B-3  TM=8.107E-01  e=1.586E-04  Catharanthus roseus
  4amg-assembly1_B  TM=4.049E-01  e=3.848E+00  Streptomyces nogalater

Foldseek 3Di:
DDDDPPPDDDPPPPVVVPPPPPPPDDPPPDPPDPAPPFQEEEEQAPCVDPVNVVCVVPQCDPPDPRDPYAYEYEDPDDDDPPPDDADSRYHYD